Protein 1VMG (pdb70)

Foldseek 3Di:
DDDLQNLLVCCVCQVVDVVVDQVVLVVQLVVLVVQCVVCVVVVPVVSNVVSVVVNVSSVSNNCVVVVHRVVVVCVVVDVD

Radius of gyration: 13.63 Å; Cα contacts (8 Å, |Δi|>4): 59; chains: 1; bounding box: 24×32×35 Å

Secondary structure (DSSP, 8-state):
---HHHHHH----HHHHHHH-HHHHHHHHHHHHHHHHHHHHHT-HHHHHHHHHHHHHHHHHHHHHHT--HHHHHHHHS--

Sequence (80 aa):
DLELKELQSKKEYFEKDSQRGIYATFTWLVEEVGELAEALLSNNLDSIQEELADVIAWTVSIANLEGIDIEEALKKKYKL

Structure (mmCIF, N/CA/C/O backbone):
data_1VMG
#
_entry.id   1VMG
#
_cell.length_a   79.749
_cell.length_b   79.749
_cell.length_c   95.909
_cell.angle_alpha   90.00
_cell.angle_beta   90.00
_cell.angle_gamma   90.00
#
_symmetry.space_group_name_H-M   'I 41 2 2'
#
loop_
_entity.id
_entity.type
_entity.pdbx_description
1 polymer 'Hypothetical protein SSO3215'
2 non-polymer 'LITHIUM ION'
3 non-polymer 'UNKNOWN LIGAND'
4 water water
#
loop_
_atom_site.group_PDB
_atom_site.id
_atom_site.type_symbol
_atom_site.label_atom_id
_atom_site.label_alt_id
_atom_site.label_comp_id
_atom_site.label_asym_id
_atom_site.label_entity_id
_atom_site.label_seq_id
_atom_site.pdbx_PDB_ins_code
_atom_site.Cartn_x
_atom_site.Cartn_y
_atom_site.Cartn_z
_atom_site.occupancy
_atom_site.B_iso_or_equiv
_atom_site.auth_seq_id
_atom_site.auth_comp_id
_atom_site.auth_asym_id
_atom_site.auth_atom_id
_atom_site.pdbx_PDB_model_num
ATOM 8 N N . ASP A 1 14 ? 53.438 18.215 -1.721 1.00 25.98 2 ASP A N 1
ATOM 9 C CA . ASP A 1 14 ? 54.832 18.060 -2.177 1.00 20.44 2 ASP A CA 1
ATOM 10 C C . ASP A 1 14 ? 55.748 17.947 -0.967 1.00 17.94 2 ASP A 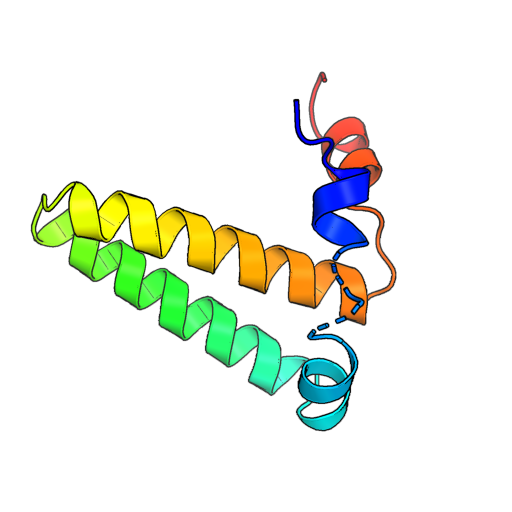C 1
ATOM 11 O O . ASP A 1 14 ? 55.998 18.925 -0.268 1.00 18.91 2 ASP A O 1
ATOM 16 N N . LEU A 1 15 ? 56.274 16.757 -0.729 1.00 14.63 3 LEU A N 1
ATOM 17 C CA . LEU A 1 15 ? 57.036 16.508 0.469 1.00 14.76 3 LEU A CA 1
ATOM 18 C C . LEU A 1 15 ? 58.313 17.340 0.484 1.00 14.73 3 LEU A C 1
ATOM 19 O O . LEU A 1 15 ? 59.093 17.327 -0.466 1.00 14.33 3 LEU A O 1
ATOM 24 N N . GLU A 1 16 ? 58.512 18.049 1.596 1.00 14.36 4 GLU A N 1
ATOM 25 C CA . GLU A 1 16 ? 59.718 18.809 1.829 1.00 15.04 4 GLU A CA 1
ATOM 26 C C . GLU A 1 16 ? 60.809 17.956 2.468 1.00 14.16 4 GLU A C 1
ATOM 27 O O . GLU A 1 16 ? 60.527 17.037 3.237 1.00 13.96 4 GLU A O 1
ATOM 33 N N . LEU A 1 17 ? 62.062 18.262 2.157 1.00 13.94 5 LEU A N 1
ATOM 34 C CA . LEU A 1 17 ? 63.182 17.596 2.818 1.00 13.62 5 LEU A CA 1
ATOM 35 C C . LEU A 1 17 ? 63.082 17.662 4.344 1.00 13.28 5 LEU A C 1
ATOM 36 O O . LEU A 1 17 ? 63.338 16.677 5.028 1.00 13.09 5 LEU A O 1
ATOM 45 N N . LYS A 1 18 ? 62.707 18.823 4.861 1.00 13.55 6 LYS A N 1
ATOM 46 C CA . LYS A 1 18 ? 62.632 18.977 6.307 1.00 14.29 6 LYS A CA 1
ATOM 47 C C . LYS A 1 18 ? 61.590 18.054 6.916 1.00 14.50 6 LYS A C 1
ATOM 48 O O . LYS A 1 18 ? 61.782 17.557 8.023 1.00 14.08 6 LYS A O 1
ATOM 54 N N . GLU A 1 19 ? 60.511 17.820 6.182 1.00 12.45 7 GLU A N 1
ATOM 55 C CA . GLU A 1 19 ? 59.452 16.929 6.648 1.00 12.59 7 GLU A CA 1
ATOM 56 C C . GLU A 1 19 ? 59.875 15.477 6.558 1.00 13.01 7 GLU A C 1
ATOM 57 O O . GLU A 1 19 ? 59.612 14.680 7.479 1.00 13.73 7 GLU A O 1
ATOM 62 N N . LEU A 1 20 ? 60.529 15.112 5.458 1.00 12.67 8 LEU A N 1
ATOM 63 C CA . LEU A 1 20 ? 61.120 13.790 5.353 1.00 13.48 8 LEU A CA 1
ATOM 64 C C . LEU A 1 20 ? 62.004 13.514 6.566 1.00 13.52 8 LEU A C 1
ATOM 65 O O . LEU A 1 20 ? 61.890 12.490 7.218 1.00 12.57 8 LEU A O 1
ATOM 70 N N . GLN A 1 21 ? 62.897 14.448 6.859 1.00 11.96 9 GLN A N 1
ATOM 71 C CA . GLN A 1 21 ? 63.827 14.254 7.950 1.00 10.94 9 GLN A CA 1
ATOM 72 C C . GLN A 1 21 ? 63.147 14.160 9.320 1.00 11.22 9 GLN A C 1
ATOM 73 O O . GLN A 1 21 ? 63.474 13.286 10.119 1.00 12.26 9 GLN A O 1
ATOM 79 N N . SER A 1 22 ? 62.217 15.060 9.607 1.00 10.22 10 SER A N 1
ATOM 80 C CA . SER A 1 22 ? 61.549 15.073 10.907 1.00 11.28 10 SER A CA 1
ATOM 81 C C . SER A 1 22 ? 60.666 13.852 11.092 1.00 12.73 10 SER A C 1
ATOM 82 O O . SER A 1 22 ? 60.638 13.278 12.176 1.00 14.06 10 SER A O 1
ATOM 87 N N . LYS A 1 23 ? 59.961 13.434 10.051 1.00 12.58 11 LYS A N 1
ATOM 88 C CA . LYS A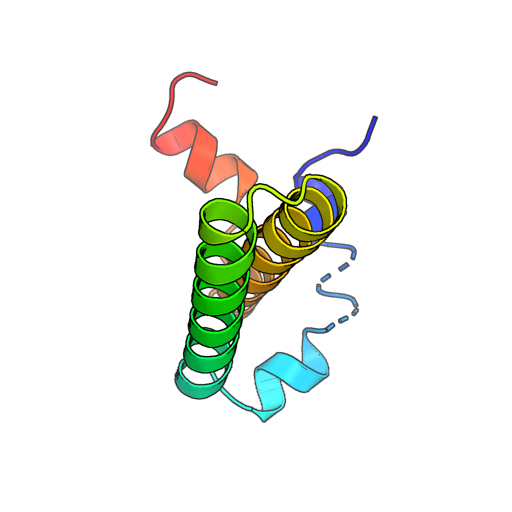 1 23 ? 59.093 12.247 10.139 1.00 14.38 11 LYS A CA 1
ATOM 89 C C . LYS A 1 23 ? 59.913 10.967 10.332 1.00 13.90 11 LYS A C 1
ATOM 90 O O . LYS A 1 23 ? 59.571 10.093 11.146 1.00 15.37 11 LYS A O 1
ATOM 114 N N . LYS A 1 25 ? 62.834 10.843 11.785 1.00 13.20 13 LYS A N 1
ATOM 115 C CA . LYS A 1 25 ? 63.334 10.890 13.161 1.00 12.49 13 LYS A CA 1
ATOM 116 C C . LYS A 1 25 ? 62.284 10.371 14.132 1.00 13.94 13 LYS A C 1
ATOM 117 O O . LYS A 1 25 ? 62.579 9.551 14.995 1.00 14.30 13 LYS A O 1
ATOM 123 N N . GLU A 1 26 ? 61.047 10.802 13.950 1.00 14.34 14 GLU A N 1
ATOM 124 C CA . GLU A 1 26 ? 59.972 10.347 14.823 1.00 14.28 14 GLU A CA 1
ATOM 125 C C . GLU A 1 26 ? 59.815 8.839 14.755 1.00 16.08 14 GLU A C 1
ATOM 126 O O . GLU A 1 26 ? 59.599 8.195 15.780 1.00 17.08 14 GLU A O 1
ATOM 140 N N . TYR A 1 28 ? 62.138 6.414 13.656 1.00 14.77 16 TYR A N 1
ATOM 141 C CA . TYR A 1 28 ? 63.287 5.526 13.721 1.00 14.15 16 TYR A CA 1
ATOM 142 C C . TYR A 1 28 ? 64.417 5.940 14.660 1.00 14.28 16 TYR A C 1
ATOM 143 O O . TYR A 1 28 ? 65.313 5.144 14.931 1.00 15.65 16 TYR A O 1
ATOM 152 N N . PHE A 1 29 ? 64.398 7.170 15.163 1.00 15.47 17 PHE A N 1
ATOM 153 C CA . PHE A 1 29 ? 65.555 7.670 15.908 1.00 14.87 17 PHE A CA 1
ATOM 154 C C . PHE A 1 29 ? 65.848 6.870 17.186 1.00 14.06 17 PHE A C 1
ATOM 155 O O . PHE A 1 29 ? 67.010 6.641 17.529 1.00 17.14 17 PHE A O 1
ATOM 163 N N . GLU A 1 30 ? 64.804 6.434 17.872 1.00 16.92 18 GLU A N 1
ATOM 164 C CA . GLU A 1 30 ? 64.995 5.678 19.121 1.00 19.29 18 GLU A CA 1
ATOM 165 C C . GLU A 1 30 ? 65.757 4.378 18.851 1.00 18.72 18 GLU A C 1
ATOM 166 O O . GLU A 1 30 ? 66.769 4.066 19.499 1.00 17.83 18 GLU A O 1
ATOM 169 N N . LYS A 1 31 ? 65.292 3.631 17.857 1.00 17.57 19 LYS A N 1
ATOM 170 C CA . LYS A 1 31 ? 65.962 2.400 17.464 1.00 18.46 19 LYS A CA 1
ATOM 171 C C . LYS A 1 31 ? 67.383 2.652 16.949 1.00 18.62 19 LYS A C 1
ATOM 172 O O . LYS A 1 31 ? 68.323 1.932 17.302 1.00 18.03 19 LYS A O 1
ATOM 175 N N . ASP A 1 32 ? 67.560 3.678 16.111 1.00 14.55 20 ASP A N 1
ATOM 176 C CA . ASP A 1 32 ? 68.877 3.962 15.547 1.00 15.11 20 ASP A CA 1
ATOM 177 C C . ASP A 1 32 ? 69.868 4.380 16.635 1.00 13.45 20 ASP A C 1
ATOM 178 O O . ASP A 1 32 ? 71.042 3.999 16.615 1.00 14.62 20 ASP A O 1
ATOM 183 N N . SER A 1 33 ? 69.369 5.189 17.569 1.00 14.69 21 SER A N 1
ATOM 184 C CA . SER A 1 33 ? 70.159 5.617 18.749 1.00 16.81 21 SER A CA 1
ATOM 185 C C . SER A 1 33 ? 70.623 4.437 19.579 1.00 17.06 21 SER A C 1
ATOM 186 O O . SER A 1 33 ? 71.789 4.370 19.983 1.00 18.39 21 SER A O 1
ATOM 189 N N . GLN A 1 34 ? 69.721 3.485 19.786 1.00 15.72 22 GLN A N 1
ATOM 190 C CA . GLN A 1 34 ? 70.035 2.278 20.562 1.00 15.97 22 GLN A CA 1
ATOM 191 C C . GLN A 1 34 ? 71.132 1.451 19.911 1.00 17.24 22 GLN A C 1
ATOM 192 O O . GLN A 1 34 ? 71.999 0.908 20.586 1.00 18.57 22 GLN A O 1
ATOM 195 N N . ARG A 1 35 ? 71.120 1.354 18.599 1.00 15.93 23 ARG A N 1
ATOM 196 C CA . ARG A 1 35 ? 72.104 0.501 17.944 1.00 16.61 23 ARG A CA 1
ATOM 197 C C . ARG A 1 35 ? 73.447 1.178 17.732 1.00 17.02 23 ARG A C 1
ATOM 198 O O . ARG A 1 35 ? 74.473 0.494 17.627 1.00 19.09 23 ARG A O 1
ATOM 206 N N . GLY A 1 36 ? 73.445 2.500 17.644 1.00 15.58 24 GLY A N 1
ATOM 207 C CA . GLY A 1 36 ? 74.671 3.255 17.511 1.00 16.74 24 GLY A CA 1
ATOM 208 C C . GLY A 1 36 ? 75.029 3.578 16.073 1.00 14.97 24 GLY A C 1
ATOM 209 O O . GLY A 1 36 ? 74.473 3.029 15.116 1.00 14.70 24 GLY A O 1
ATOM 210 N N . ILE A 1 37 ? 75.982 4.484 15.935 1.00 13.25 25 ILE A N 1
ATO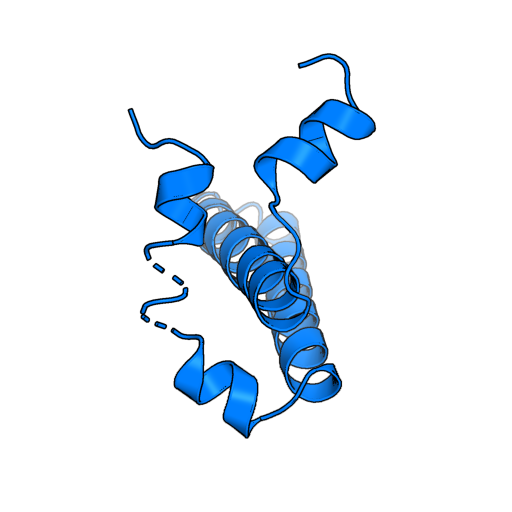M 211 C CA . ILE A 1 37 ? 76.310 5.063 14.654 1.00 11.56 25 ILE A CA 1
ATOM 212 C C 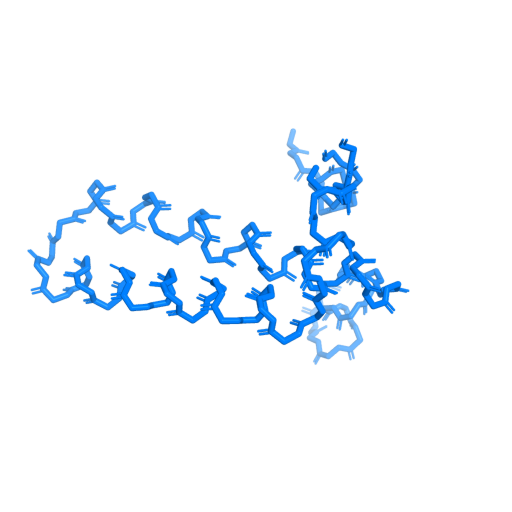. ILE A 1 37 ? 76.936 4.044 13.668 1.00 11.48 25 ILE A C 1
ATOM 213 O O . ILE A 1 37 ? 76.551 4.015 12.496 1.00 12.02 25 ILE A O 1
ATOM 218 N N . TYR A 1 38 ? 77.874 3.219 14.130 1.00 10.98 26 TYR A N 1
ATOM 219 C CA . TYR A 1 38 ? 78.543 2.318 13.179 1.00 10.76 26 TYR A CA 1
ATOM 220 C C . TYR A 1 38 ? 77.645 1.169 12.725 1.00 11.20 26 TYR A C 1
ATOM 221 O O . TYR A 1 38 ? 77.687 0.796 11.555 1.00 11.83 26 TYR A O 1
ATOM 230 N N . ALA A 1 39 ? 76.801 0.650 13.605 1.00 11.89 27 ALA A N 1
ATOM 231 C CA . ALA A 1 39 ? 75.840 -0.373 13.184 1.00 11.36 27 ALA A CA 1
ATOM 232 C C . ALA A 1 39 ? 74.788 0.248 12.272 1.00 10.99 27 ALA A C 1
ATOM 233 O O . ALA A 1 39 ? 74.330 -0.383 11.322 1.00 12.13 27 ALA A O 1
ATOM 235 N N . THR A 1 40 ? 74.396 1.504 12.528 1.00 12.02 28 THR A N 1
ATOM 236 C CA . THR A 1 40 ? 73.460 2.195 11.631 1.00 11.32 28 THR A CA 1
ATOM 237 C C . THR A 1 40 ? 74.090 2.409 10.240 1.00 11.02 28 THR A C 1
ATOM 238 O O . THR A 1 40 ? 73.430 2.166 9.227 1.00 11.11 28 THR A O 1
ATOM 242 N N . PHE A 1 41 ? 75.364 2.806 10.196 1.00 11.44 29 PHE A N 1
ATOM 243 C CA . PHE A 1 41 ? 76.071 2.905 8.928 1.00 11.03 29 PHE A CA 1
ATOM 244 C C . PHE A 1 41 ? 76.150 1.540 8.220 1.00 10.65 29 PHE A C 1
ATOM 245 O O . PHE A 1 41 ? 76.021 1.448 7.003 1.00 10.63 29 PHE A O 1
ATOM 253 N N . THR A 1 42 ? 76.347 0.482 9.000 1.00 10.21 30 THR A N 1
ATOM 254 C CA . THR A 1 42 ? 76.385 -0.876 8.436 1.00 9.61 30 THR A CA 1
ATOM 255 C C . THR A 1 42 ? 75.045 -1.221 7.771 1.00 9.79 30 THR A C 1
ATOM 256 O O . THR A 1 42 ? 75.031 -1.829 6.693 1.00 10.96 30 THR A O 1
ATOM 260 N N . TRP A 1 43 ? 73.910 -0.824 8.384 1.00 11.69 31 TRP A N 1
ATOM 261 C CA . TRP A 1 43 ? 72.620 -0.966 7.700 1.00 11.53 31 TRP A CA 1
ATOM 262 C C . TRP A 1 43 ? 72.535 -0.164 6.403 1.00 11.03 31 TRP A C 1
ATOM 263 O O . TRP A 1 43 ? 72.005 -0.665 5.403 1.00 11.44 31 TRP A O 1
ATOM 274 N N . LEU A 1 44 ? 73.023 1.079 6.409 1.00 10.57 32 LEU A N 1
ATOM 275 C CA . LEU A 1 44 ? 73.072 1.853 5.164 1.00 11.08 32 LEU A CA 1
ATOM 276 C C . LEU A 1 44 ? 73.792 1.053 4.074 1.00 10.79 32 LEU A C 1
ATOM 277 O O . LEU A 1 44 ? 73.314 0.944 2.947 1.00 12.24 32 LEU A O 1
ATOM 282 N N . VAL A 1 45 ? 74.949 0.489 4.436 1.00 10.81 33 VAL A N 1
ATOM 283 C CA . VAL A 1 45 ? 75.749 -0.262 3.479 1.00 10.98 33 VAL A CA 1
ATOM 284 C C . VAL A 1 45 ? 75.013 -1.495 2.995 1.00 10.06 33 VAL A C 1
ATOM 285 O O . VAL A 1 45 ? 75.046 -1.844 1.821 1.00 11.27 33 VAL A O 1
ATOM 289 N N . GLU A 1 46 ? 74.330 -2.178 3.909 1.00 10.59 34 GLU A N 1
ATOM 290 C CA . GLU A 1 46 ? 73.500 -3.312 3.518 1.00 10.16 34 GLU A CA 1
ATOM 291 C C . GLU A 1 46 ? 72.509 -2.892 2.419 1.00 10.50 34 GLU A C 1
ATOM 292 O O . GLU A 1 46 ? 72.319 -3.600 1.442 1.00 11.56 34 GLU A O 1
ATOM 303 N N . GLU A 1 47 ? 71.889 -1.723 2.588 1.00 10.86 35 GLU A N 1
ATOM 304 C CA . GLU A 1 47 ? 70.934 -1.247 1.592 1.00 11.23 35 GLU A CA 1
ATOM 305 C C . GLU A 1 47 ? 71.562 -0.759 0.287 1.00 10.84 35 GLU A C 1
ATOM 306 O O . GLU A 1 47 ? 70.993 -0.928 -0.792 1.00 11.86 35 GLU A O 1
ATOM 312 N N . VAL A 1 48 ? 72.747 -0.159 0.393 1.00 10.67 36 VAL A N 1
ATOM 313 C CA . VAL A 1 48 ? 73.524 0.136 -0.816 1.00 11.06 36 VAL A CA 1
ATOM 314 C C . VAL A 1 48 ? 73.810 -1.152 -1.614 1.00 10.92 36 VAL A C 1
ATOM 315 O O . VAL A 1 48 ? 73.728 -1.187 -2.839 1.00 11.21 36 VAL A O 1
ATOM 319 N N . GLY A 1 49 ? 74.122 -2.232 -0.896 1.00 10.35 37 GLY A N 1
ATOM 320 C CA . GLY A 1 49 ? 74.258 -3.538 -1.542 1.00 11.78 37 GLY A CA 1
ATOM 321 C C . GLY A 1 49 ? 72.993 -4.031 -2.208 1.00 10.85 37 GLY A C 1
ATOM 322 O O . GLY A 1 49 ? 73.037 -4.614 -3.284 1.00 11.34 37 GLY A O 1
ATOM 323 N N . GLU A 1 50 ? 71.844 -3.805 -1.569 1.00 10.66 38 GLU A N 1
ATOM 324 C CA . GLU A 1 50 ? 70.583 -4.174 -2.178 1.00 11.13 38 GLU A CA 1
ATOM 325 C C . GLU A 1 50 ? 70.341 -3.340 -3.421 1.00 11.46 38 GLU A C 1
ATOM 326 O O . GLU A 1 50 ? 69.793 -3.845 -4.380 1.00 11.55 38 GLU A O 1
ATOM 332 N N . LEU A 1 51 ? 70.708 -2.065 -3.395 1.00 11.13 39 LEU A N 1
ATOM 333 C CA . LEU A 1 51 ? 70.608 -1.231 -4.592 1.00 10.67 39 LEU A CA 1
ATOM 334 C C . LEU A 1 51 ? 71.503 -1.786 -5.700 1.00 10.63 39 LEU A C 1
ATOM 335 O O . LEU A 1 51 ? 71.091 -1.832 -6.863 1.00 10.62 39 LEU A O 1
ATOM 340 N N . ALA A 1 52 ? 72.725 -2.203 -5.356 1.00 10.62 40 ALA A N 1
ATOM 341 C CA . ALA A 1 52 ? 73.573 -2.876 -6.344 1.00 11.08 40 ALA A CA 1
ATOM 342 C C . ALA A 1 52 ? 72.876 -4.055 -7.006 1.00 11.82 40 ALA A C 1
ATOM 343 O O . ALA A 1 52 ? 72.888 -4.197 -8.229 1.00 11.71 40 ALA A O 1
ATOM 345 N N . GLU A 1 53 ? 72.312 -4.928 -6.183 1.00 11.67 41 GLU A N 1
ATOM 346 C CA . GLU A 1 53 ? 71.590 -6.096 -6.700 1.00 12.33 41 GLU A CA 1
ATOM 347 C C . GLU A 1 53 ? 70.478 -5.666 -7.643 1.00 12.33 41 GLU A C 1
ATOM 348 O O . GLU A 1 53 ? 70.264 -6.262 -8.692 1.00 13.15 41 GLU A O 1
ATOM 359 N N . ALA A 1 54 ? 69.736 -4.640 -7.244 1.00 11.85 42 ALA A N 1
ATOM 360 C CA . ALA A 1 54 ? 68.614 -4.157 -8.043 1.00 12.30 42 ALA A CA 1
ATOM 361 C C . ALA A 1 54 ? 69.069 -3.644 -9.405 1.00 13.22 42 ALA A C 1
ATOM 362 O O . ALA A 1 54 ? 68.453 -3.941 -10.443 1.00 14.20 42 ALA A O 1
ATOM 364 N N . LEU A 1 55 ? 70.165 -2.893 -9.418 1.00 11.96 43 LEU A N 1
ATOM 365 C CA . LEU A 1 55 ? 70.707 -2.385 -10.675 1.00 12.11 43 LEU A CA 1
ATOM 366 C C . LEU 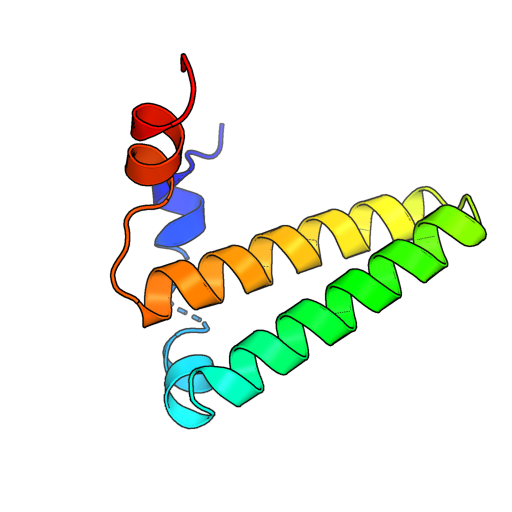A 1 55 ? 71.223 -3.502 -11.567 1.00 13.41 43 LEU A C 1
ATOM 367 O O . LEU A 1 55 ? 70.998 -3.486 -12.777 1.00 17.05 43 LEU A O 1
ATOM 372 N N . LEU A 1 56 ? 71.913 -4.472 -10.964 1.00 11.60 44 LEU A N 1
ATOM 373 C CA . LEU A 1 56 ? 72.431 -5.617 -11.709 1.00 12.37 44 LEU A CA 1
ATOM 374 C C . LEU A 1 56 ? 71.316 -6.438 -12.318 1.00 14.80 44 LEU A C 1
ATOM 375 O O . LEU A 1 56 ? 71.485 -6.960 -13.419 1.00 16.20 44 LEU A O 1
ATOM 380 N N . SER A 1 57 ? 70.200 -6.549 -11.616 1.00 14.01 45 SER A N 1
ATOM 381 C CA . SER A 1 57 ? 69.040 -7.320 -12.112 1.00 15.14 45 SER A CA 1
ATOM 382 C C . SER A 1 57 ? 68.179 -6.518 -13.104 1.00 15.25 45 SER A C 1
ATOM 383 O O . SER A 1 57 ? 67.308 -7.095 -13.774 1.00 17.03 45 SER A O 1
ATOM 386 N N . ASN A 1 58 ? 68.430 -5.217 -13.215 1.00 15.50 46 ASN A N 1
ATOM 387 C CA . ASN A 1 58 ? 67.616 -4.271 -14.016 1.00 17.89 46 ASN A CA 1
ATOM 388 C C . ASN A 1 58 ? 66.125 -4.390 -13.698 1.00 17.07 46 ASN A C 1
ATOM 389 O O . ASN A 1 58 ? 65.274 -4.262 -14.575 1.00 18.59 46 ASN A O 1
ATOM 398 N N . ASN A 1 59 ? 65.817 -4.589 -12.420 1.00 15.55 47 ASN A N 1
ATOM 399 C CA . ASN A 1 59 ? 64.463 -4.715 -11.946 1.00 14.39 47 ASN A CA 1
ATOM 400 C C . ASN A 1 59 ? 64.018 -3.374 -11.370 1.00 13.28 47 ASN A C 1
ATOM 401 O O . ASN A 1 59 ? 64.433 -2.979 -10.271 1.00 13.34 47 ASN A O 1
ATOM 406 N N . LEU A 1 60 ? 63.194 -2.659 -12.128 1.00 14.56 48 LEU A N 1
ATOM 407 C CA . LEU A 1 60 ? 62.831 -1.306 -11.742 1.00 13.17 48 LEU A CA 1
ATOM 408 C C . LEU A 1 60 ? 62.075 -1.273 -10.417 1.00 12.85 48 LEU A C 1
ATOM 409 O O . LEU A 1 60 ? 62.237 -0.336 -9.629 1.00 12.15 48 LEU A O 1
ATOM 414 N N . ASP A 1 61 ? 61.235 -2.270 -10.163 1.00 13.22 49 ASP A N 1
ATOM 415 C CA . ASP A 1 61 ? 60.569 -2.349 -8.876 1.00 13.02 49 ASP A CA 1
ATOM 416 C C . ASP A 1 61 ? 61.541 -2.408 -7.725 1.00 11.79 49 ASP A C 1
ATOM 417 O O . ASP A 1 61 ? 61.361 -1.711 -6.720 1.00 12.80 49 ASP A O 1
ATOM 426 N N . SER A 1 62 ? 62.567 -3.239 -7.872 1.00 11.62 50 SER A N 1
ATOM 427 C CA . SER A 1 62 ? 63.592 -3.317 -6.835 1.00 11.43 50 SER A CA 1
ATOM 428 C C . SER A 1 62 ? 64.385 -2.018 -6.722 1.00 11.56 50 SER A C 1
ATOM 429 O O . SER A 1 62 ? 64.657 -1.549 -5.629 1.00 12.13 50 SER A O 1
ATOM 432 N N . ILE A 1 63 ? 64.737 -1.437 -7.863 1.00 11.34 51 ILE A N 1
ATOM 433 C CA . ILE A 1 63 ? 65.484 -0.173 -7.862 1.00 10.92 51 ILE A CA 1
ATOM 434 C C . ILE A 1 63 ? 64.705 0.901 -7.104 1.00 11.48 51 ILE A C 1
ATOM 435 O O . ILE A 1 63 ? 65.263 1.616 -6.276 1.00 11.72 51 ILE A O 1
ATOM 440 N N . GLN A 1 64 ? 63.405 1.017 -7.389 1.00 11.09 52 GLN A N 1
ATOM 441 C CA . GLN A 1 64 ? 62.579 1.989 -6.699 1.00 10.63 52 GLN A CA 1
ATOM 442 C C . GLN A 1 64 ? 62.598 1.785 -5.173 1.00 10.99 52 GLN A C 1
ATOM 443 O O . GLN A 1 64 ? 62.741 2.738 -4.406 1.00 11.83 52 GLN A O 1
ATOM 449 N N . GLU A 1 65 ? 62.458 0.543 -4.744 1.00 10.44 53 GLU A N 1
ATOM 450 C CA . GLU A 1 65 ? 62.473 0.250 -3.310 1.00 11.31 53 GLU A CA 1
ATOM 451 C C . GLU A 1 65 ? 63.822 0.593 -2.667 1.00 11.54 53 GLU A C 1
ATOM 452 O O . GLU A 1 65 ? 63.874 1.241 -1.627 1.00 12.05 53 GLU A O 1
ATOM 458 N N . GLU A 1 66 ? 64.902 0.159 -3.301 1.00 10.62 54 GLU A N 1
ATOM 459 C CA . GLU A 1 66 ? 66.220 0.331 -2.671 1.00 11.16 54 GLU A CA 1
ATOM 460 C C . GLU A 1 66 ? 66.685 1.765 -2.698 1.00 11.46 54 GLU A C 1
ATOM 461 O O . GLU A 1 66 ? 67.400 2.187 -1.790 1.00 12.46 54 GLU A O 1
ATOM 467 N N . LEU A 1 67 ? 66.295 2.548 -3.708 1.00 10.21 55 LEU A N 1
ATOM 468 C CA . LEU A 1 67 ? 66.576 3.984 -3.671 1.00 11.15 55 LEU A CA 1
ATOM 469 C C . LEU A 1 67 ? 65.939 4.640 -2.455 1.00 12.69 55 LEU A C 1
ATOM 470 O O . LEU A 1 67 ? 66.563 5.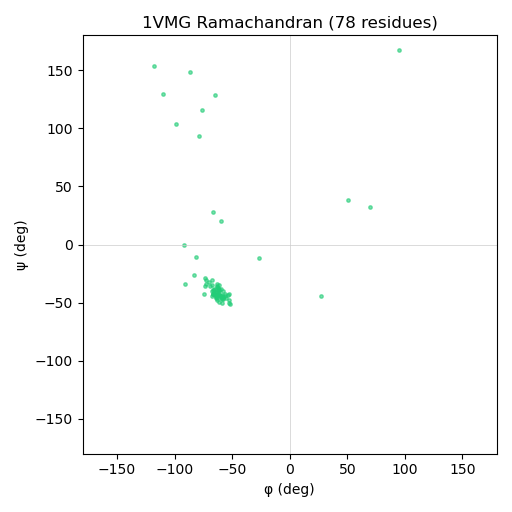442 -1.757 1.00 13.19 55 LEU A O 1
ATOM 475 N N . ALA A 1 68 ? 64.690 4.294 -2.187 1.00 12.96 56 ALA A N 1
ATOM 476 C CA . ALA A 1 68 ? 64.001 4.801 -1.012 1.00 11.94 56 ALA A CA 1
ATOM 477 C C . ALA A 1 68 ? 64.744 4.402 0.257 1.00 11.98 56 ALA A C 1
ATOM 478 O O . ALA A 1 68 ? 64.901 5.202 1.171 1.00 11.97 56 ALA A O 1
ATOM 480 N N . ASP A 1 69 ? 65.154 3.141 0.327 1.00 11.16 57 ASP A N 1
ATOM 481 C CA . ASP A 1 69 ? 65.828 2.647 1.519 1.00 11.36 57 ASP A CA 1
ATOM 482 C C . ASP A 1 69 ? 67.189 3.317 1.739 1.00 11.99 57 ASP A C 1
ATOM 483 O O . ASP A 1 69 ? 67.558 3.624 2.878 1.00 12.29 57 ASP A O 1
ATOM 488 N N . VAL A 1 70 ? 67.940 3.553 0.656 1.00 10.10 58 VAL A N 1
ATOM 489 C CA . VAL A 1 70 ? 69.231 4.220 0.776 1.00 10.36 58 VAL A CA 1
ATOM 490 C C . VAL A 1 70 ? 69.034 5.651 1.284 1.00 10.93 58 VAL A C 1
ATOM 491 O O . VAL A 1 70 ? 69.746 6.091 2.191 1.00 10.85 58 VAL A O 1
ATOM 495 N N . ILE A 1 71 ? 68.073 6.374 0.736 1.00 11.14 59 ILE A N 1
ATOM 496 C CA . ILE A 1 71 ? 67.766 7.703 1.246 1.00 10.22 59 ILE A CA 1
ATOM 497 C C . ILE A 1 71 ? 67.383 7.631 2.722 1.00 10.96 59 ILE A C 1
ATOM 498 O O . ILE A 1 71 ? 67.866 8.407 3.538 1.00 11.34 59 ILE A O 1
ATOM 507 N N . ALA A 1 72 ? 66.517 6.688 3.067 1.00 11.48 60 ALA A N 1
ATOM 508 C CA . ALA A 1 72 ? 66.009 6.595 4.437 1.00 11.16 60 ALA A CA 1
ATOM 509 C C . ALA A 1 72 ? 67.148 6.383 5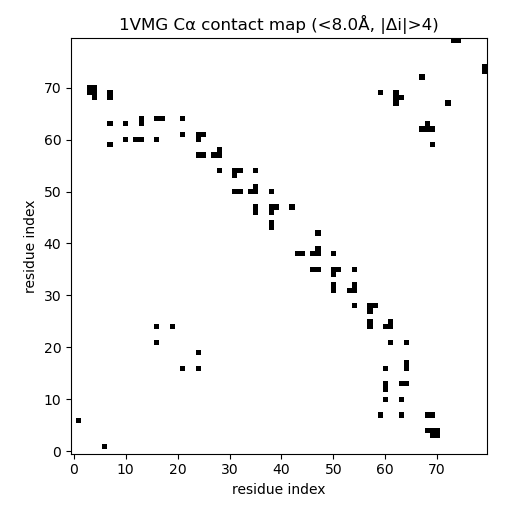.456 1.00 11.08 60 ALA A C 1
ATOM 510 O O . ALA A 1 72 ? 67.190 7.036 6.502 1.00 11.99 60 ALA A O 1
ATOM 512 N N . TRP A 1 73 ? 68.083 5.491 5.149 1.00 10.37 61 TRP A N 1
ATOM 513 C CA . TRP A 1 73 ? 69.194 5.231 6.055 1.00 10.97 61 TRP A CA 1
ATOM 514 C C . TRP A 1 73 ? 70.225 6.364 6.065 1.00 11.27 61 TRP A C 1
ATOM 515 O O . TRP A 1 73 ? 70.899 6.592 7.081 1.00 11.89 61 TRP A O 1
ATOM 526 N N . THR A 1 74 ? 70.354 7.090 4.953 1.00 10.89 62 THR A N 1
ATOM 527 C CA . THR A 1 74 ? 71.214 8.278 4.925 1.00 10.92 62 THR A CA 1
ATOM 528 C C . THR A 1 74 ? 70.619 9.358 5.841 1.00 10.93 62 THR A C 1
ATOM 529 O O . THR A 1 74 ? 71.325 9.982 6.630 1.00 12.24 62 THR A O 1
ATOM 533 N N . VAL A 1 75 ? 69.299 9.527 5.762 1.00 12.10 63 VAL A N 1
ATOM 534 C CA . VAL A 1 75 ? 68.591 10.414 6.691 1.00 12.65 63 VAL A CA 1
ATOM 535 C C . VAL A 1 75 ? 68.768 9.960 8.138 1.00 12.13 63 VAL A C 1
ATOM 536 O O . VAL A 1 75 ? 68.910 10.792 9.034 1.00 12.03 63 VAL A O 1
ATOM 540 N N . SER A 1 76 ? 68.760 8.655 8.386 1.00 10.76 64 SER A N 1
ATOM 541 C CA . SER A 1 76 ? 69.007 8.162 9.747 1.00 11.87 64 SER A CA 1
ATOM 542 C C . SER A 1 76 ? 70.329 8.671 10.312 1.00 10.68 64 SER A C 1
ATOM 543 O O . SER A 1 76 ? 70.411 9.065 11.486 1.00 12.53 64 SER A O 1
ATOM 548 N N . ILE A 1 77 ? 71.367 8.589 9.494 1.00 11.78 65 ILE A N 1
ATOM 549 C CA . ILE A 1 77 ? 72.689 9.058 9.909 1.00 11.30 65 ILE A CA 1
ATOM 550 C C . ILE A 1 77 ? 72.662 10.574 10.157 1.00 9.83 65 ILE A C 1
ATOM 551 O O . ILE A 1 77 ? 73.193 11.068 11.146 1.00 11.63 65 ILE A O 1
ATOM 560 N N . ALA A 1 78 ? 72.019 11.332 9.255 1.00 10.81 66 ALA A N 1
ATOM 561 C CA . ALA A 1 78 ? 71.883 12.772 9.475 1.00 11.72 66 ALA A CA 1
ATOM 562 C C . ALA A 1 78 ? 71.212 13.092 10.809 1.00 12.55 66 ALA A C 1
ATOM 563 O O . ALA A 1 78 ? 71.655 13.968 11.551 1.00 12.56 66 ALA A O 1
ATOM 565 N N . ASN A 1 79 ? 70.162 12.352 11.131 1.00 11.46 67 ASN A N 1
ATOM 566 C CA . ASN A 1 79 ? 69.473 12.547 12.386 1.00 11.51 67 ASN A CA 1
ATOM 567 C C . ASN A 1 79 ? 70.344 12.169 13.576 1.00 10.85 67 ASN A C 1
ATOM 568 O O . ASN A 1 79 ? 70.371 12.917 14.574 1.00 12.89 67 ASN A O 1
ATOM 573 N N . LEU A 1 80 ? 71.072 11.054 13.502 1.00 11.14 68 LEU A N 1
ATOM 574 C CA . LEU A 1 80 ? 71.957 10.677 14.604 1.00 11.77 68 LEU A CA 1
ATOM 575 C C . LEU A 1 80 ? 73.029 11.734 14.830 1.00 12.58 68 LEU A C 1
ATOM 576 O O . LEU A 1 80 ? 73.447 11.967 15.965 1.00 14.26 68 LEU A O 1
ATOM 581 N N . GLU A 1 81 ? 73.484 12.356 13.748 1.00 11.60 69 GLU A N 1
ATOM 582 C CA . GLU A 1 81 ? 74.568 13.335 13.826 1.00 11.91 69 GLU A CA 1
ATOM 583 C C . GLU A 1 81 ? 74.095 14.771 14.011 1.00 12.13 69 GLU A C 1
ATOM 584 O O . GLU A 1 81 ? 74.917 15.669 14.152 1.00 13.96 69 GLU A O 1
ATOM 590 N N . GLY A 1 82 ? 72.790 14.991 14.074 1.00 10.81 70 GLY A N 1
ATOM 591 C CA . GLY A 1 82 ? 72.268 16.320 14.346 1.00 11.87 70 GLY A CA 1
ATOM 592 C C . GLY A 1 82 ? 72.484 17.319 13.211 1.00 11.91 70 GLY A C 1
ATOM 593 O O . GLY A 1 82 ? 72.647 18.525 13.471 1.00 10.77 70 GLY A O 1
ATOM 594 N N . ILE A 1 83 ? 72.466 16.831 11.971 1.00 11.45 71 ILE A N 1
ATOM 595 C CA . ILE A 1 83 ? 72.727 17.621 10.772 1.00 10.96 71 ILE A CA 1
ATOM 596 C C . ILE A 1 83 ? 71.427 17.775 9.999 1.00 11.61 71 ILE A C 1
ATOM 597 O O . ILE A 1 83 ? 70.764 16.785 9.716 1.00 13.06 71 ILE A O 1
ATOM 606 N N . ASP A 1 84 ? 71.082 19.010 9.620 1.00 11.77 72 ASP A N 1
ATOM 607 C CA . ASP A 1 84 ? 69.950 19.303 8.720 1.00 11.98 72 ASP A CA 1
ATOM 608 C C . ASP A 1 84 ? 70.347 18.971 7.287 1.00 12.73 72 ASP A C 1
ATOM 609 O O . ASP A 1 84 ? 71.252 19.575 6.735 1.00 12.01 72 ASP A O 1
ATOM 614 N N . ILE A 1 85 ? 69.676 17.994 6.685 1.00 13.25 73 ILE A N 1
ATOM 615 C CA . ILE A 1 85 ? 70.072 17.541 5.349 1.00 12.80 73 ILE A CA 1
ATOM 616 C C . ILE A 1 85 ? 69.826 18.603 4.266 1.00 13.57 73 ILE A C 1
ATOM 617 O O . ILE A 1 85 ? 70.623 18.734 3.347 1.00 13.69 73 IL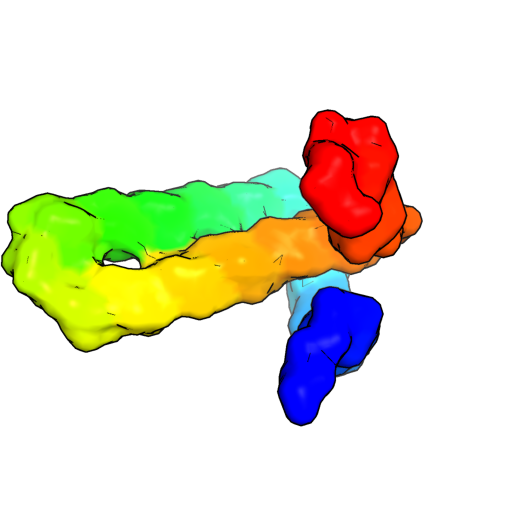E A O 1
ATOM 625 N N . GLU A 1 86 ? 68.754 19.383 4.406 1.00 13.84 74 GLU A N 1
ATOM 626 C CA . GLU A 1 86 ? 68.464 20.454 3.464 1.00 14.11 74 GLU A CA 1
ATOM 627 C C . GLU A 1 86 ? 69.620 21.449 3.427 1.00 12.83 74 GLU A C 1
ATOM 628 O O . GLU A 1 86 ? 70.120 21.788 2.370 1.00 13.07 74 GLU A O 1
ATOM 634 N N . GLU A 1 87 ? 70.070 21.917 4.584 1.00 12.86 75 GLU A N 1
ATOM 635 C CA . GLU A 1 87 ? 71.163 22.877 4.593 1.00 13.59 75 GLU A CA 1
ATOM 636 C C . GLU A 1 87 ? 72.502 22.262 4.172 1.00 12.16 75 GLU A C 1
ATOM 637 O O . GLU A 1 87 ? 73.314 22.926 3.534 1.00 12.66 75 GLU A O 1
ATOM 643 N N . ALA A 1 88 ? 72.709 20.983 4.476 1.00 11.23 76 ALA A N 1
ATOM 644 C CA . ALA A 1 88 ? 73.898 20.290 3.996 1.00 11.06 76 ALA A CA 1
ATOM 645 C C . ALA A 1 88 ? 73.928 20.311 2.458 1.00 12.28 76 ALA A C 1
ATOM 646 O O . ALA A 1 88 ? 74.945 20.612 1.847 1.00 12.09 76 ALA A O 1
ATOM 648 N N . LEU A 1 89 ? 72.791 20.000 1.843 1.00 12.07 77 LEU A N 1
ATOM 649 C CA . LEU A 1 89 ? 72.676 20.006 0.386 1.00 12.99 77 LEU A CA 1
ATOM 650 C C . LEU A 1 89 ? 72.880 21.390 -0.204 1.00 13.90 77 LEU A C 1
ATOM 651 O O . LEU A 1 89 ? 73.594 21.558 -1.181 1.00 14.16 77 LEU A O 1
ATOM 656 N N . LYS A 1 90 ? 72.248 22.390 0.390 1.00 13.45 78 LYS A N 1
ATOM 657 C CA . LYS A 1 90 ? 72.352 23.753 -0.112 1.00 13.96 78 LYS A CA 1
ATOM 658 C C . LYS A 1 90 ? 73.750 24.310 0.065 1.00 13.53 78 LYS A C 1
ATOM 659 O O . LYS A 1 90 ? 74.186 25.134 -0.722 1.00 14.64 78 LYS A O 1
ATOM 665 N N . LYS A 1 91 ? 74.463 23.880 1.096 1.00 13.55 79 LYS A N 1
ATOM 666 C CA . LYS A 1 91 ? 75.823 24.346 1.306 1.00 13.94 79 LYS A CA 1
ATOM 667 C C . LYS A 1 91 ? 76.772 23.857 0.211 1.00 14.32 79 LYS A C 1
ATOM 668 O O . LYS A 1 91 ? 77.655 24.590 -0.224 1.00 17.23 79 LYS A O 1
ATOM 674 N N . LYS A 1 92 ? 76.580 22.621 -0.209 1.00 14.87 80 LYS A N 1
ATOM 675 C CA . LYS A 1 92 ? 77.468 21.967 -1.154 1.00 15.49 80 LYS A CA 1
ATOM 676 C C . LYS A 1 92 ? 77.041 22.160 -2.614 1.00 16.10 80 LYS A C 1
ATOM 677 O O . LYS A 1 92 ? 77.898 22.231 -3.483 1.00 18.99 80 LYS A O 1
ATOM 683 N N . TYR A 1 93 ? 75.732 22.225 -2.872 1.00 14.28 81 TYR A N 1
ATOM 684 C CA . TYR A 1 93 ? 75.177 22.259 -4.224 1.00 13.35 81 TYR A CA 1
ATOM 685 C C . TYR A 1 93 ? 74.412 23.559 -4.498 1.00 16.05 81 TYR A C 1
ATOM 686 O O . TYR A 1 93 ? 73.883 24.183 -3.583 1.00 16.18 81 TYR A O 1
ATOM 695 N N . LYS A 1 94 ? 74.331 23.947 -5.766 1.00 18.62 82 LYS A N 1
ATOM 696 C CA . LYS A 1 94 ? 73.531 25.113 -6.160 1.00 23.48 82 LYS A CA 1
ATOM 697 C C . LYS A 1 94 ? 72.045 24.741 -6.221 1.00 25.52 82 LYS A C 1
ATOM 698 O O . LYS A 1 94 ? 71.557 24.237 -7.242 1.00 30.03 82 LYS A O 1
ATOM 701 N N . LEU A 1 95 ? 71.338 24.960 -5.124 1.00 25.33 83 LEU A N 1
ATOM 702 C CA . LEU A 1 95 ? 69.940 24.558 -4.988 1.00 27.48 83 LEU A CA 1
ATOM 703 C C . LEU A 1 95 ? 69.085 25.672 -4.401 1.00 33.61 83 LEU A C 1
ATOM 704 O O . LEU A 1 95 ? 69.557 26.460 -3.567 1.00 36.57 83 LEU A O 1
#

Organism: Saccharolobus solfataricus (strain ATCC 35092 / DSM 1617 / JCM 11322 / P2) (NCBI:txid273057)

B-factor: mean 18.37, std 10.55, range [6.23, 79.66]

Nearest PDB structures (foldseek):
  1vmg-assembly1_A  TM=9.923E-01  e=4.066E-10  Saccharolobus solfataricus P2
  1yvw-assembly1_A  TM=8.442E-01  e=4.581E-02  Bacillus cereus
  6j2l-assembly1_B  TM=7.995E-01  e=9.918E-02  Shigella flexneri
  6j22-assembly1_A  TM=7.817E-01  e=1.797E-01  Shigella flexneri
  4qnc-assembly1_A  TM=7.814E-01  e=2.764E+00  Leptospira biflexa serovar Patoc strain 'Patoc 1 (Paris)'

InterPro domains:
  IPR004518 NTP pyrophosphohydrolase MazG-like domain [PF03819] (28-79)

CATH classification: 1.10.287.1080

Solvent-accessible surface area: 6269 Å² total